Protein AF-A0A5C8M660-F1 (afdb_monomer_lite)

Secondary structure (DSSP, 8-state):
-EE---HHHHHHHHHHHHHHPPTT-------S-EE-HHHHHSS--

Sequence (45 aa):
MRDWLYVDDHCSAIERIIEDGTPGEVYNIGGQNERTNTAIADDQP

Structure (mmCIF, N/CA/C/O backbone):
data_AF-A0A5C8M660-F1
#
_entry.id   AF-A0A5C8M660-F1
#
loop_
_atom_site.group_PDB
_atom_site.id
_atom_site.type_symbol
_atom_site.label_atom_id
_atom_site.label_alt_id
_atom_site.label_comp_id
_atom_site.label_asym_id
_atom_site.label_entity_id
_atom_site.label_seq_id
_atom_site.pdbx_PDB_ins_code
_atom_site.Cartn_x
_atom_site.Cartn_y
_atom_site.Cartn_z
_atom_site.occupancy
_atom_site.B_iso_or_equiv
_atom_site.auth_seq_id
_atom_site.auth_comp_id
_atom_site.auth_asym_id
_atom_site.auth_atom_id
_atom_site.pdbx_PDB_model_num
ATOM 1 N N . MET A 1 1 ? 20.885 -1.357 -2.047 1.00 55.56 1 MET A N 1
ATOM 2 C CA . MET A 1 1 ? 19.661 -2.024 -2.521 1.00 55.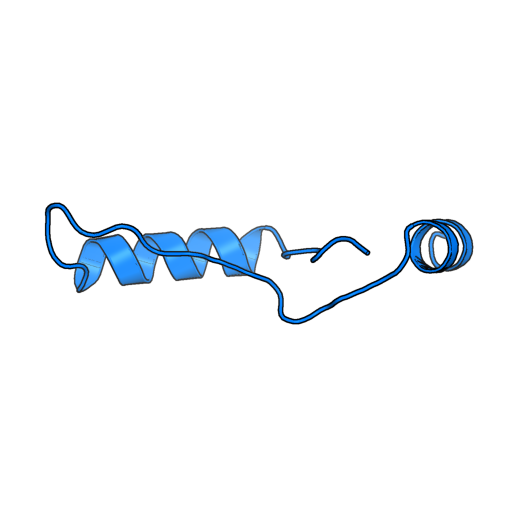56 1 MET A CA 1
ATOM 3 C C . MET A 1 1 ? 18.498 -1.118 -2.155 1.00 55.56 1 MET A C 1
ATOM 5 O O . MET A 1 1 ? 18.491 -0.589 -1.044 1.00 55.56 1 MET A O 1
ATOM 9 N N . ARG A 1 2 ? 17.638 -0.798 -3.118 1.00 66.62 2 ARG A N 1
ATOM 10 C CA . ARG A 1 2 ? 16.443 0.033 -2.934 1.00 66.62 2 ARG A CA 1
ATOM 11 C C . ARG A 1 2 ? 15.270 -0.772 -3.481 1.00 66.62 2 ARG A C 1
ATOM 13 O O . ARG A 1 2 ? 15.440 -1.454 -4.489 1.00 66.62 2 ARG A O 1
ATOM 20 N N . ASP A 1 3 ? 14.145 -0.727 -2.784 1.00 65.38 3 ASP A N 1
ATOM 21 C CA . ASP A 1 3 ? 12.897 -1.283 -3.292 1.00 65.38 3 ASP A CA 1
ATOM 22 C C . ASP A 1 3 ? 12.222 -0.194 -4.121 1.00 65.38 3 ASP A C 1
ATOM 24 O O . ASP A 1 3 ? 11.998 0.919 -3.635 1.00 65.38 3 ASP A O 1
ATOM 28 N N . TRP A 1 4 ? 12.009 -0.484 -5.398 1.00 73.44 4 TRP A N 1
ATOM 29 C CA . TRP A 1 4 ? 11.395 0.447 -6.330 1.00 73.44 4 TRP A CA 1
ATOM 30 C C . TRP A 1 4 ? 9.931 0.072 -6.455 1.00 73.44 4 TRP A C 1
ATOM 32 O O . TRP A 1 4 ? 9.582 -0.941 -7.052 1.00 73.44 4 TRP A O 1
ATOM 42 N N . LEU A 1 5 ? 9.091 0.894 -5.838 1.00 78.44 5 LEU A N 1
ATOM 43 C CA . LEU A 1 5 ? 7.648 0.734 -5.833 1.00 78.44 5 LEU A CA 1
ATOM 44 C C . LEU A 1 5 ? 7.046 1.584 -6.952 1.00 78.44 5 LEU A C 1
ATOM 46 O O . LEU A 1 5 ? 7.308 2.786 -7.034 1.00 78.44 5 LEU A O 1
ATOM 50 N N . TYR A 1 6 ? 6.248 0.957 -7.811 1.00 84.69 6 TYR A N 1
ATOM 51 C CA . TYR A 1 6 ? 5.526 1.668 -8.856 1.00 84.69 6 TYR A CA 1
ATOM 52 C C . TYR A 1 6 ? 4.433 2.552 -8.241 1.00 84.69 6 TYR A C 1
ATOM 54 O O . TYR A 1 6 ? 3.811 2.186 -7.244 1.00 84.69 6 TYR A O 1
ATOM 62 N N . VAL A 1 7 ? 4.206 3.734 -8.821 1.00 87.62 7 VAL A N 1
ATOM 63 C CA . VAL A 1 7 ? 3.297 4.737 -8.238 1.00 87.62 7 VAL A CA 1
ATOM 64 C C . VAL A 1 7 ? 1.86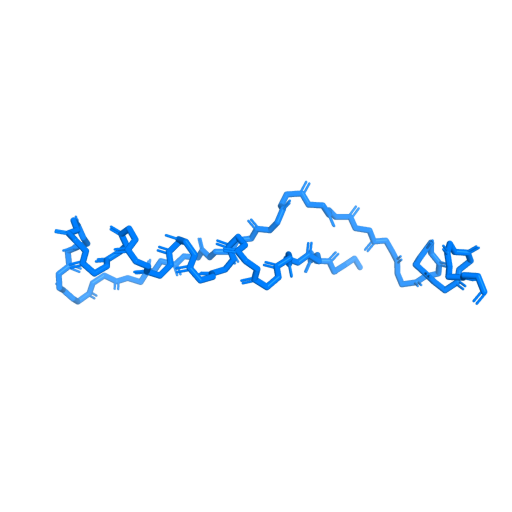8 4.200 -8.126 1.00 87.62 7 VAL A C 1
ATOM 66 O O . VAL A 1 7 ? 1.244 4.377 -7.082 1.00 87.62 7 VAL A O 1
ATOM 69 N N . ASP A 1 8 ? 1.374 3.489 -9.142 1.00 89.56 8 ASP A N 1
ATOM 70 C CA . ASP A 1 8 ? 0.005 2.953 -9.119 1.00 89.56 8 ASP A CA 1
ATOM 71 C C . ASP A 1 8 ? -0.173 1.838 -8.077 1.00 89.56 8 ASP A C 1
ATOM 73 O O . ASP A 1 8 ? -1.216 1.764 -7.420 1.00 89.56 8 ASP A O 1
ATOM 77 N N . ASP A 1 9 ? 0.863 1.025 -7.846 1.00 87.12 9 ASP A N 1
ATOM 78 C CA . ASP A 1 9 ? 0.855 0.010 -6.788 1.00 87.12 9 ASP A CA 1
ATOM 79 C C . ASP A 1 9 ? 0.834 0.669 -5.403 1.00 87.12 9 ASP A C 1
ATOM 81 O O . ASP A 1 9 ? 0.125 0.219 -4.501 1.00 87.12 9 ASP A O 1
ATOM 85 N N . HIS A 1 10 ? 1.567 1.776 -5.235 1.00 91.12 10 HIS A N 1
ATOM 86 C CA . HIS A 1 10 ? 1.547 2.548 -3.996 1.00 91.12 10 HIS A CA 1
ATOM 87 C C . HIS A 1 10 ? 0.161 3.141 -3.718 1.00 91.12 10 HIS A C 1
ATOM 89 O O . HIS A 1 10 ? -0.348 3.015 -2.604 1.00 91.12 10 HIS A O 1
ATOM 95 N N . CYS A 1 11 ? -0.466 3.746 -4.729 1.00 93.75 11 CYS A N 1
ATOM 96 C CA . CYS A 1 11 ? -1.814 4.298 -4.614 1.00 93.75 11 CYS A CA 1
ATOM 97 C C . CYS A 1 11 ? -2.843 3.213 -4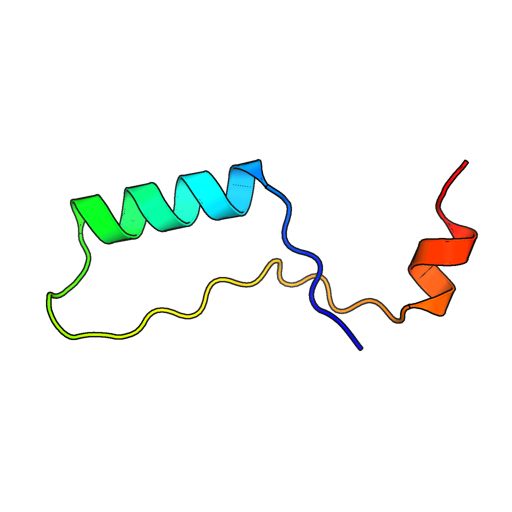.264 1.00 93.75 11 CYS A C 1
ATOM 99 O O . CYS A 1 11 ? -3.627 3.398 -3.334 1.00 93.75 11 CYS A O 1
ATOM 101 N N . SER A 1 12 ? -2.790 2.061 -4.940 1.00 93.81 12 SER A N 1
ATOM 102 C CA . SER A 1 12 ? -3.697 0.931 -4.687 1.00 93.81 12 SER A CA 1
ATOM 103 C C . SER A 1 12 ? -3.525 0.362 -3.272 1.00 93.81 12 SER A C 1
ATOM 105 O O . SER A 1 12 ? -4.495 0.012 -2.600 1.00 93.81 12 SER A O 1
ATOM 107 N N . ALA A 1 13 ? -2.287 0.301 -2.773 1.00 93.31 13 ALA A N 1
ATOM 108 C CA . ALA A 1 13 ? -2.013 -0.135 -1.407 1.00 93.31 13 ALA A CA 1
ATOM 109 C C . ALA A 1 13 ? -2.547 0.854 -0.355 1.00 93.31 13 ALA A C 1
ATOM 111 O O . ALA A 1 13 ? -3.057 0.421 0.679 1.00 93.31 13 ALA A O 1
ATOM 112 N N . ILE A 1 14 ? -2.475 2.165 -0.613 1.00 94.94 14 ILE A N 1
ATOM 113 C CA . ILE A 1 14 ? -3.078 3.184 0.260 1.00 94.94 14 ILE A CA 1
ATOM 114 C C . ILE A 1 14 ? -4.600 3.029 0.296 1.00 94.94 14 ILE A C 1
ATOM 116 O O . ILE A 1 14 ? -5.174 3.032 1.383 1.00 94.94 14 ILE A O 1
ATOM 120 N N . GLU A 1 15 ? -5.247 2.855 -0.858 1.00 96.75 15 GLU A N 1
ATOM 121 C CA . GLU A 1 15 ? -6.695 2.628 -0.942 1.00 96.75 15 GLU A CA 1
ATOM 122 C C . GLU A 1 15 ? -7.110 1.419 -0.092 1.00 96.75 15 GLU A C 1
ATOM 124 O O . GLU A 1 15 ? -7.981 1.529 0.770 1.00 96.75 15 GLU A O 1
ATOM 129 N N . ARG A 1 16 ? -6.372 0.309 -0.203 1.00 95.00 16 ARG A N 1
ATOM 130 C CA . ARG A 1 16 ? -6.612 -0.900 0.596 1.00 95.00 16 ARG A CA 1
ATOM 131 C C . ARG A 1 16 ? -6.484 -0.680 2.107 1.00 95.00 16 ARG A C 1
ATOM 133 O O . ARG A 1 16 ? -7.201 -1.320 2.878 1.00 95.00 16 ARG A O 1
ATOM 140 N N . ILE A 1 17 ? -5.555 0.173 2.542 1.00 96.69 17 ILE A N 1
ATOM 141 C CA . ILE A 1 17 ? -5.366 0.520 3.961 1.00 96.69 17 ILE A CA 1
ATOM 142 C C . ILE A 1 17 ? -6.490 1.438 4.446 1.00 96.69 17 ILE A C 1
ATOM 144 O O . ILE A 1 17 ? -6.900 1.342 5.597 1.00 96.69 17 ILE A O 1
ATOM 148 N N . ILE A 1 18 ? -7.010 2.316 3.591 1.00 96.00 18 ILE A N 1
ATOM 149 C CA . ILE A 1 18 ? -8.149 3.169 3.940 1.00 96.00 18 ILE A CA 1
ATOM 150 C C . ILE A 1 18 ? -9.415 2.327 4.135 1.00 96.00 18 ILE A C 1
ATOM 152 O O . ILE A 1 18 ? -10.167 2.581 5.073 1.00 96.00 18 ILE A O 1
ATOM 156 N N . GLU A 1 19 ? -9.643 1.337 3.272 1.00 97.25 19 GLU A N 1
ATOM 157 C CA . GLU A 1 19 ? -10.848 0.500 3.316 1.00 97.25 19 GLU A CA 1
ATOM 158 C C . GLU A 1 19 ? -10.886 -0.432 4.534 1.00 97.25 19 GLU A C 1
ATOM 160 O O . GLU A 1 19 ? -11.926 -0.575 5.173 1.00 97.25 19 GLU A O 1
ATOM 165 N N . ASP A 1 20 ? -9.745 -1.030 4.880 1.00 96.88 20 ASP A N 1
ATOM 166 C CA . ASP A 1 20 ? -9.686 -2.201 5.768 1.00 96.88 20 ASP A CA 1
ATOM 167 C C . ASP A 1 20 ? -8.553 -2.127 6.809 1.00 96.88 20 ASP A C 1
ATOM 169 O O . ASP A 1 20 ? -8.294 -3.090 7.538 1.00 96.88 20 ASP A O 1
ATOM 173 N N . GLY A 1 21 ? -7.818 -1.017 6.860 1.00 95.44 21 GLY A N 1
ATOM 174 C CA . GLY A 1 21 ? -6.741 -0.821 7.819 1.00 95.44 21 GLY A CA 1
ATOM 175 C C . GLY A 1 21 ? -7.255 -0.640 9.245 1.00 95.44 21 GLY A C 1
ATOM 176 O O . GLY A 1 21 ? -8.358 -0.157 9.501 1.00 95.44 21 GLY A O 1
ATOM 177 N N . THR A 1 22 ? -6.407 -0.991 10.202 1.00 97.44 22 THR A N 1
ATOM 178 C CA . THR A 1 22 ? -6.656 -0.800 11.627 1.00 97.44 22 THR A CA 1
ATOM 179 C C . THR A 1 22 ? -6.129 0.574 12.047 1.00 97.44 22 THR A C 1
ATOM 181 O O . THR A 1 22 ? -4.932 0.842 11.897 1.00 97.44 22 THR A O 1
ATOM 184 N N . PRO A 1 23 ? -6.972 1.461 12.608 1.00 95.75 23 PRO A N 1
ATOM 185 C CA . PRO A 1 23 ? -6.517 2.755 13.098 1.00 95.75 23 PRO A CA 1
ATOM 186 C C . PRO A 1 23 ? -5.418 2.619 14.158 1.00 95.75 23 PRO A C 1
ATOM 188 O O . PRO A 1 23 ? -5.574 1.889 15.135 1.00 95.75 23 PRO A O 1
ATOM 191 N N . GLY A 1 24 ? -4.329 3.368 13.980 1.00 96.25 24 GLY A N 1
ATOM 192 C CA . GLY A 1 24 ? -3.174 3.360 14.883 1.00 96.25 24 GLY A CA 1
ATOM 193 C C . GLY A 1 24 ? -2.069 2.374 14.499 1.00 96.25 24 GLY A C 1
ATOM 194 O O . GLY A 1 24 ? -0.972 2.481 15.043 1.00 96.25 24 GLY A O 1
ATOM 195 N N . GLU A 1 25 ? -2.313 1.479 13.541 1.00 96.94 25 GLU A N 1
ATOM 196 C CA . GLU A 1 25 ? -1.285 0.582 13.012 1.00 96.94 25 GLU A CA 1
ATOM 197 C C . GLU A 1 25 ? -0.422 1.261 11.936 1.00 96.94 25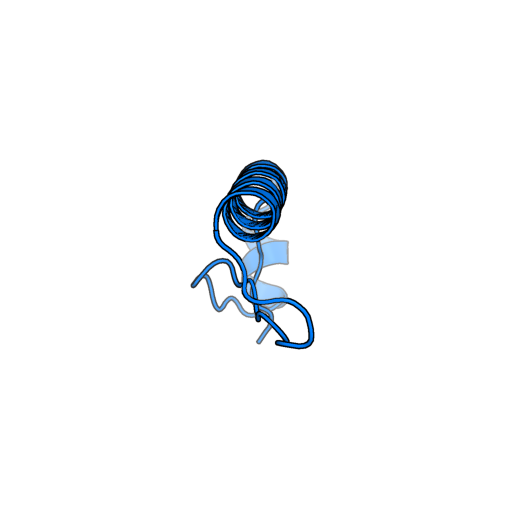 GLU A C 1
ATOM 199 O O . GLU A 1 25 ? -0.827 2.231 11.287 1.00 96.94 25 GLU A O 1
ATOM 204 N N . VAL A 1 26 ? 0.787 0.728 11.737 1.00 95.94 26 VAL A N 1
ATOM 205 C CA . VAL A 1 26 ? 1.736 1.184 10.712 1.00 95.94 26 VAL A CA 1
ATOM 206 C C . VAL A 1 26 ? 1.886 0.101 9.649 1.00 95.94 26 VAL A C 1
ATOM 208 O O . VAL A 1 26 ? 2.190 -1.048 9.963 1.00 95.94 26 VAL A O 1
ATOM 211 N N . TYR A 1 27 ? 1.726 0.484 8.381 1.00 93.94 27 TYR A N 1
ATOM 212 C CA . TYR A 1 27 ? 1.789 -0.422 7.236 1.00 93.94 27 TYR A CA 1
ATOM 213 C C . TYR A 1 27 ? 2.983 -0.089 6.340 1.00 93.94 27 TYR A C 1
ATOM 215 O O . TYR A 1 27 ? 3.112 1.034 5.854 1.00 93.94 27 TYR A O 1
ATOM 223 N N . ASN A 1 28 ? 3.844 -1.078 6.096 1.00 92.00 28 ASN A N 1
ATOM 224 C CA . ASN A 1 28 ? 4.941 -0.958 5.138 1.00 92.00 28 ASN A CA 1
ATOM 225 C C . ASN A 1 28 ? 4.451 -1.354 3.740 1.00 92.00 28 ASN A C 1
ATOM 227 O O . ASN A 1 28 ? 3.920 -2.449 3.565 1.00 92.00 28 ASN A O 1
ATOM 231 N N . ILE A 1 29 ? 4.671 -0.487 2.751 1.00 89.06 29 ILE A N 1
ATOM 232 C CA . ILE A 1 29 ? 4.329 -0.730 1.344 1.00 89.06 29 ILE A CA 1
ATOM 233 C C . ILE A 1 29 ? 5.638 -0.795 0.553 1.00 89.06 29 ILE A C 1
ATOM 235 O O . ILE A 1 29 ? 6.409 0.164 0.558 1.00 89.06 29 ILE A O 1
ATOM 239 N N . GLY A 1 30 ? 5.892 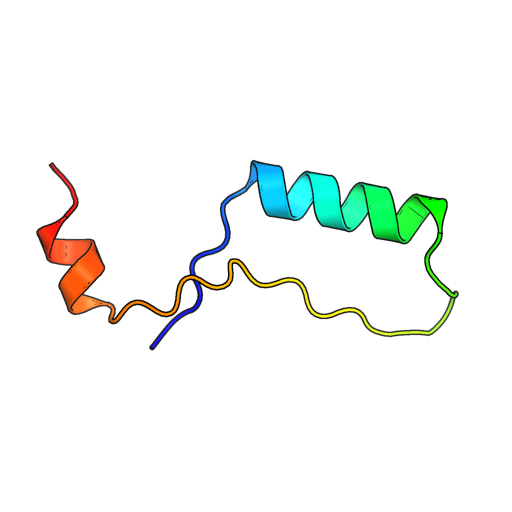-1.925 -0.104 1.00 85.25 30 GLY A N 1
ATOM 240 C CA . GLY A 1 30 ? 7.100 -2.180 -0.892 1.00 85.25 30 GLY A CA 1
ATOM 241 C C . GLY A 1 30 ? 6.763 -2.858 -2.218 1.00 85.25 30 GLY A C 1
ATOM 242 O O . GLY A 1 30 ? 5.731 -3.516 -2.332 1.00 85.25 30 GLY A O 1
ATOM 243 N N . GLY A 1 31 ? 7.614 -2.666 -3.224 1.00 78.06 31 GLY A N 1
ATOM 244 C CA . GLY A 1 31 ? 7.420 -3.147 -4.593 1.00 78.06 31 GLY A CA 1
ATOM 245 C C . GLY A 1 31 ? 7.920 -4.572 -4.831 1.00 78.06 31 GLY A C 1
ATOM 246 O O . GLY A 1 31 ? 7.822 -5.052 -5.956 1.00 78.06 31 GLY A O 1
ATOM 247 N N . GLN A 1 32 ? 8.484 -5.238 -3.810 1.00 67.12 32 GLN A N 1
ATOM 248 C CA . GLN A 1 32 ? 9.140 -6.557 -3.908 1.00 67.12 32 GLN A CA 1
ATOM 249 C C . GLN A 1 32 ? 10.199 -6.629 -5.024 1.00 67.12 32 GLN A C 1
ATOM 251 O O . GLN A 1 32 ? 10.513 -7.700 -5.542 1.00 67.12 32 GLN A O 1
ATOM 256 N N . ASN A 1 33 ? 10.767 -5.484 -5.399 1.00 64.56 33 ASN A N 1
ATOM 257 C CA . ASN A 1 33 ? 11.703 -5.350 -6.504 1.00 64.56 33 ASN A CA 1
ATOM 258 C C . ASN A 1 33 ? 13.000 -4.744 -5.981 1.00 64.56 33 ASN A C 1
ATOM 260 O O . ASN A 1 33 ? 13.379 -3.610 -6.283 1.00 64.56 33 ASN A O 1
ATOM 264 N N . GLU A 1 34 ? 13.702 -5.537 -5.176 1.00 56.94 34 GLU A N 1
ATOM 265 C CA . GLU A 1 34 ? 15.030 -5.200 -4.687 1.00 56.94 34 GLU A CA 1
ATOM 266 C C . GLU A 1 34 ? 16.018 -5.129 -5.856 1.00 56.94 34 GLU A C 1
ATOM 268 O O . GLU A 1 34 ? 16.524 -6.134 -6.359 1.00 56.94 34 GLU A O 1
ATOM 273 N N . ARG A 1 35 ? 16.320 -3.908 -6.296 1.00 63.09 35 ARG A N 1
ATOM 274 C CA . ARG A 1 35 ? 17.317 -3.643 -7.335 1.00 63.09 35 ARG A CA 1
ATOM 275 C C . ARG A 1 35 ? 18.459 -2.812 -6.757 1.00 63.09 35 ARG A C 1
ATOM 277 O O . ARG A 1 35 ? 18.310 -2.028 -5.808 1.00 63.09 35 ARG A O 1
ATOM 284 N N . THR A 1 36 ? 19.661 -3.023 -7.281 1.00 69.19 36 THR A N 1
ATOM 285 C CA . THR A 1 36 ? 20.800 -2.141 -7.005 1.00 69.19 36 THR A CA 1
ATOM 286 C C . THR A 1 36 ? 20.685 -0.892 -7.873 1.00 69.19 36 THR A C 1
ATOM 288 O O . THR A 1 36 ? 20.149 -0.945 -8.975 1.00 69.19 36 THR A O 1
ATOM 291 N N . ASN A 1 37 ? 21.192 0.245 -7.388 1.00 67.12 37 ASN A N 1
ATOM 292 C CA . ASN A 1 37 ? 21.094 1.509 -8.127 1.00 67.12 37 ASN A CA 1
ATOM 293 C C . ASN A 1 37 ? 21.768 1.426 -9.507 1.00 67.12 37 ASN A C 1
ATOM 295 O O . ASN A 1 37 ? 21.265 2.006 -10.459 1.00 67.12 37 ASN A O 1
ATOM 299 N N . THR A 1 38 ? 22.867 0.673 -9.620 1.00 68.81 38 THR A N 1
ATOM 300 C CA . THR A 1 38 ? 23.567 0.443 -10.892 1.00 68.81 38 THR A CA 1
ATOM 301 C C . THR A 1 38 ? 22.678 -0.277 -11.905 1.00 68.81 38 THR A C 1
ATOM 303 O O . THR A 1 38 ? 22.587 0.163 -13.039 1.00 68.81 38 THR A O 1
ATOM 306 N N . ALA A 1 39 ? 21.935 -1.305 -11.476 1.00 66.50 39 ALA A N 1
ATOM 307 C CA . ALA A 1 39 ? 21.050 -2.058 -12.366 1.00 66.50 39 ALA A CA 1
ATOM 308 C C . ALA A 1 39 ? 19.915 -1.207 -12.958 1.00 66.50 39 ALA A C 1
ATOM 310 O O . ALA A 1 39 ? 19.437 -1.515 -14.036 1.00 66.50 39 ALA A O 1
ATOM 311 N N . ILE A 1 40 ? 19.481 -0.152 -12.265 1.00 63.97 40 ILE A N 1
ATOM 312 C CA . ILE A 1 40 ? 18.444 0.758 -12.774 1.00 63.97 40 ILE A CA 1
ATOM 313 C C . ILE A 1 40 ? 19.027 1.824 -13.688 1.00 63.97 40 ILE A C 1
ATOM 315 O O . ILE A 1 40 ? 18.360 2.235 -14.627 1.00 63.97 40 ILE A O 1
ATOM 319 N N . ALA A 1 41 ? 20.256 2.270 -13.431 1.00 70.62 41 ALA A N 1
ATOM 320 C CA . ALA A 1 41 ? 20.934 3.213 -14.313 1.00 70.62 41 ALA A CA 1
ATOM 321 C C . ALA A 1 41 ? 21.210 2.602 -15.698 1.00 70.62 41 ALA A C 1
ATOM 323 O O . ALA A 1 41 ? 21.132 3.316 -16.691 1.00 70.62 41 ALA A O 1
ATOM 324 N N . ASP A 1 42 ? 21.480 1.295 -15.752 1.00 68.50 42 ASP A N 1
ATOM 325 C CA . ASP A 1 42 ? 21.791 0.570 -16.990 1.00 68.50 42 ASP A CA 1
ATOM 326 C C . ASP A 1 42 ? 20.540 0.134 -17.791 1.00 68.50 42 ASP A C 1
ATOM 328 O O . ASP A 1 42 ? 20.666 -0.217 -18.962 1.00 68.50 42 ASP 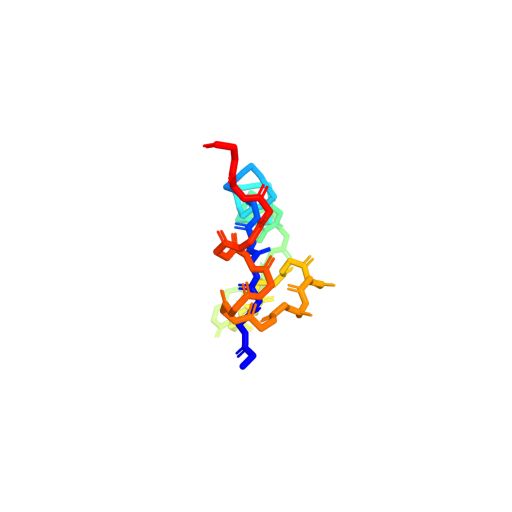A O 1
ATOM 332 N N . ASP A 1 43 ? 19.347 0.146 -17.181 1.00 65.12 43 ASP A N 1
ATOM 333 C CA . ASP A 1 43 ? 18.074 -0.318 -17.781 1.00 65.12 43 ASP A CA 1
ATOM 334 C C . ASP A 1 43 ? 17.185 0.842 -18.287 1.00 65.12 43 ASP A C 1
ATOM 336 O O . ASP A 1 43 ? 16.102 0.628 -18.829 1.00 65.12 43 ASP A O 1
ATOM 340 N N . GLN A 1 44 ? 17.630 2.092 -18.113 1.00 51.47 44 GLN A N 1
ATOM 341 C CA . GLN A 1 44 ? 16.953 3.287 -18.631 1.00 51.47 44 GLN A CA 1
ATOM 342 C C . GLN A 1 44 ? 17.404 3.541 -20.087 1.00 51.47 44 GLN A C 1
ATOM 344 O O . GLN A 1 44 ? 18.613 3.611 -20.317 1.00 51.47 44 GLN A O 1
ATOM 349 N N . PRO A 1 45 ? 16.485 3.662 -21.067 1.00 58.09 45 PRO A N 1
ATOM 350 C CA . PRO A 1 45 ? 16.831 3.950 -22.461 1.00 58.09 45 PRO A CA 1
ATOM 351 C C . PRO A 1 45 ? 17.380 5.368 -22.683 1.00 58.09 45 PRO A C 1
ATOM 353 O O . PRO A 1 45 ? 16.987 6.297 -21.938 1.00 58.09 45 PRO A O 1
#

Foldseek 3Di:
DDFDADPVQVVVVVVVCVVDNDPPDDDDDGRPDDDDPVVVVVPDD

pLDDT: mean 81.14, std 14.59, range [51.47, 97.44]

Radius of gyration: 13.8 Å; chains: 1; bounding box: 34×11×37 Å